Protein AF-A0A974BRT1-F1 (afdb_monomer_lite)

Sequence (119 aa):
VCDSDTKLDPLATLEL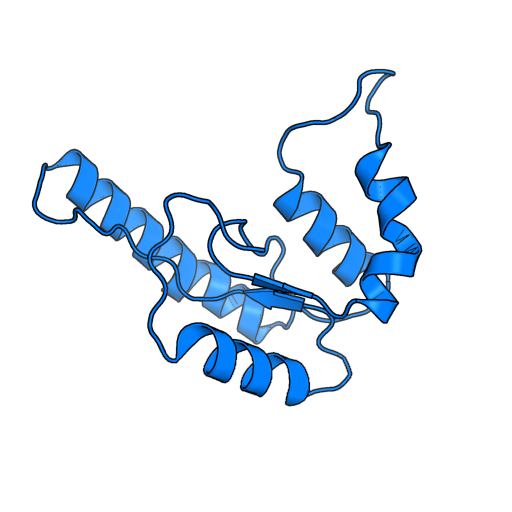VKVLESNDRYGAVGGDVRILNLNDSYISFMSSLRYWIAFNIERACQSYFDCVSCISGPLGLYRNDLLQTFLESWYNQKFLGTHCTFGDDRHLTNRMLSIGYAT

Foldseek 3Di:
DADPPADDDPCQVVVLVCVCVVDVLAQKDADQDAQPPCPVDPVSVVVRVVSCCCVVPVQVVCVVVLHRQFRDHHGMDGDVVLLVVCVVVLQQDDDPNHGDPPCSRSSSSVSSVVVPGGD

InterPro domains:
  IPR029044 Nucleotide-diphospho-sugar transferases [G3DSA:3.90.550.10] (1-119)
  IPR029044 Nucleotide-diphospho-sugar transferases [SSF53448] (1-117)

Radius of gyration: 15.34 Å; chains: 1; bounding box: 35×38×38 Å

Secondary structure (DSSP, 8-state):
---TTPPPPTTHHHHHHHHHTT-TTB-EEE-----TTTTS-HHHHHHHHHHHHIIIIIIHHHHHTT--S---TTSEEE-HHHHHTTHHHHHT-EETTEE--SSHHHHHHHHHHHTT-B-

Structure (mmCIF, N/CA/C/O backbone):
data_AF-A0A974BRT1-F1
#
_entry.id   AF-A0A974BRT1-F1
#
loop_
_atom_site.group_PDB
_atom_site.id
_atom_site.type_symbol
_atom_site.label_atom_id
_atom_site.label_alt_id
_atom_site.label_comp_id
_atom_site.label_asym_id
_atom_site.label_entity_id
_atom_site.label_seq_id
_atom_site.pdbx_PDB_ins_code
_atom_site.Cartn_x
_atom_site.Cartn_y
_atom_site.Cartn_z
_atom_site.occupancy
_atom_site.B_iso_or_equiv
_atom_site.auth_seq_id
_atom_site.auth_comp_id
_atom_site.auth_asym_id
_atom_site.auth_atom_id
_atom_site.pdbx_PDB_model_num
ATOM 1 N N . VAL A 1 1 ? -8.455 2.879 -5.447 1.00 85.56 1 VAL A N 1
ATOM 2 C CA . VAL A 1 1 ? -7.502 3.787 -6.121 1.00 85.56 1 VAL A CA 1
ATOM 3 C C . VAL A 1 1 ? -6.853 3.043 -7.273 1.00 85.56 1 VAL A C 1
ATOM 5 O O . VAL A 1 1 ? -6.709 1.826 -7.172 1.00 85.56 1 VAL A O 1
ATOM 8 N N . CYS A 1 2 ? -6.600 3.739 -8.379 1.00 94.19 2 CYS A N 1
ATOM 9 C CA . CYS A 1 2 ? -5.929 3.200 -9.558 1.00 94.19 2 CYS A CA 1
ATOM 10 C C . CYS A 1 2 ? -5.306 4.364 -10.327 1.00 94.19 2 CYS A C 1
ATOM 12 O O . CYS A 1 2 ? -6.018 5.317 -10.660 1.00 94.19 2 CYS A O 1
ATOM 14 N N . ASP A 1 3 ? -4.016 4.269 -10.628 1.00 94.06 3 ASP A N 1
ATOM 15 C CA . ASP A 1 3 ? -3.319 5.267 -11.436 1.00 94.06 3 ASP A CA 1
ATOM 16 C C . ASP A 1 3 ? -3.695 5.118 -12.916 1.00 94.06 3 ASP A C 1
ATOM 18 O O . ASP A 1 3 ? -4.033 4.029 -13.392 1.00 94.06 3 ASP A O 1
ATOM 22 N N 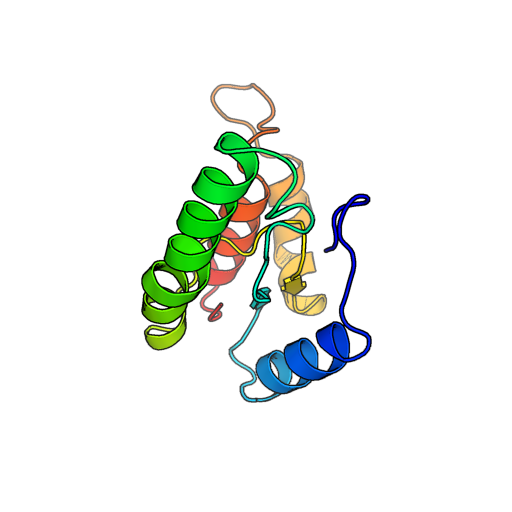. SER A 1 4 ? -3.649 6.221 -13.668 1.00 95.44 4 SER A N 1
ATOM 23 C CA . SER A 1 4 ? -4.122 6.269 -15.061 1.00 95.44 4 SER A CA 1
ATOM 24 C C . SER A 1 4 ? -3.289 5.443 -16.046 1.00 95.44 4 SER A C 1
ATOM 26 O O . SER A 1 4 ? -3.753 5.139 -17.144 1.00 95.44 4 SER A O 1
ATOM 28 N N . ASP A 1 5 ? -2.054 5.111 -15.685 1.00 94.50 5 ASP A N 1
ATOM 29 C CA . ASP A 1 5 ? -1.121 4.293 -16.465 1.00 94.50 5 ASP A CA 1
ATOM 30 C C . ASP A 1 5 ? -1.168 2.802 -16.084 1.00 94.50 5 ASP A C 1
ATOM 32 O O . ASP A 1 5 ? -0.479 1.977 -16.694 1.00 94.50 5 ASP A O 1
ATOM 36 N N . THR A 1 6 ? -2.013 2.427 -15.119 1.00 95.50 6 THR A N 1
ATOM 37 C CA . THR A 1 6 ? -2.127 1.045 -14.656 1.00 95.50 6 THR A CA 1
ATOM 38 C C . THR A 1 6 ? -3.051 0.226 -15.555 1.00 95.50 6 THR A C 1
ATOM 40 O O . THR A 1 6 ? -4.213 0.565 -15.777 1.00 95.50 6 THR A O 1
ATOM 43 N N . LYS A 1 7 ? -2.549 -0.915 -16.048 1.00 96.06 7 LYS A N 1
ATOM 44 C CA . LYS A 1 7 ? -3.368 -1.934 -16.721 1.00 96.06 7 LYS A CA 1
ATOM 45 C C . LYS A 1 7 ? -3.777 -3.007 -15.723 1.00 96.06 7 LYS A C 1
ATOM 47 O O . LYS A 1 7 ? -2.925 -3.721 -15.203 1.00 96.06 7 LYS A O 1
ATOM 52 N N . LEU A 1 8 ? -5.079 -3.122 -15.487 1.00 95.94 8 LEU A N 1
ATOM 53 C CA . LEU A 1 8 ? -5.637 -4.088 -14.548 1.00 95.94 8 LEU A CA 1
ATOM 54 C C . LEU A 1 8 ? -5.880 -5.441 -15.217 1.00 95.94 8 LEU A C 1
ATOM 56 O O . LEU A 1 8 ? -6.374 -5.513 -16.343 1.00 95.94 8 LEU A O 1
ATOM 60 N N . ASP A 1 9 ? -5.576 -6.512 -14.487 1.00 96.50 9 ASP A N 1
ATOM 61 C CA . ASP A 1 9 ? -6.099 -7.837 -14.805 1.00 96.50 9 ASP A CA 1
ATOM 62 C C . ASP A 1 9 ? -7.638 -7.820 -14.669 1.00 96.50 9 ASP A C 1
ATOM 64 O O . ASP A 1 9 ? -8.143 -7.206 -13.721 1.00 96.50 9 ASP A O 1
ATOM 68 N N . PRO A 1 10 ? -8.405 -8.473 -15.564 1.00 97.06 10 PRO A N 1
ATOM 69 C CA . PRO A 1 10 ? -9.868 -8.505 -15.480 1.00 97.06 10 PRO A CA 1
ATOM 70 C C . PRO A 1 10 ? -10.418 -8.996 -14.134 1.00 97.06 10 PRO A C 1
ATOM 72 O O . PRO A 1 10 ? -11.535 -8.636 -13.762 1.00 97.06 10 PRO A O 1
ATOM 75 N N . LEU A 1 11 ? -9.651 -9.810 -13.403 1.00 97.44 11 LEU A N 1
ATOM 76 C CA . LEU A 1 11 ? -10.023 -10.340 -12.093 1.00 97.44 11 LEU A CA 1
ATOM 77 C C . LEU A 1 11 ? -9.454 -9.529 -10.923 1.00 97.44 11 LEU A C 1
ATOM 79 O O . LEU A 1 11 ? -9.812 -9.816 -9.782 1.00 97.44 11 LEU A O 1
ATOM 83 N N . ALA A 1 12 ? -8.626 -8.506 -11.165 1.00 96.44 12 ALA A N 1
ATOM 84 C CA . ALA A 1 12 ? -7.930 -7.768 -10.109 1.00 96.44 12 ALA A CA 1
ATOM 85 C C . ALA A 1 12 ? -8.896 -7.267 -9.025 1.00 96.44 12 ALA A C 1
ATOM 87 O O . ALA A 1 12 ? -8.737 -7.588 -7.851 1.00 96.44 12 ALA A O 1
ATOM 88 N N . THR A 1 13 ? -9.951 -6.544 -9.407 1.00 96.19 13 THR A N 1
ATOM 89 C CA . THR A 1 13 ? -10.935 -6.026 -8.444 1.00 96.19 13 THR A CA 1
ATOM 90 C C . THR A 1 13 ? -11.641 -7.143 -7.678 1.00 96.19 13 THR A C 1
ATOM 92 O O . THR A 1 13 ? -11.853 -7.005 -6.476 1.00 96.19 13 THR A O 1
ATOM 95 N N . LEU A 1 14 ? -11.978 -8.253 -8.344 1.00 97.88 14 LEU A N 1
ATOM 96 C CA . LEU A 1 14 ? -12.638 -9.390 -7.705 1.00 97.88 14 LEU A CA 1
ATOM 97 C C . LEU A 1 14 ? -11.743 -10.011 -6.624 1.00 97.88 14 LEU A C 1
ATOM 99 O O . LEU A 1 14 ? -12.219 -10.282 -5.524 1.00 97.88 14 LEU A O 1
ATOM 103 N N . GLU A 1 15 ? -10.457 -10.209 -6.918 1.00 97.94 15 GLU A N 1
ATOM 104 C CA . GLU A 1 15 ? -9.506 -10.764 -5.950 1.00 97.94 15 GLU A CA 1
ATOM 105 C C . GLU A 1 15 ? -9.253 -9.811 -4.775 1.00 97.94 15 GLU A C 1
ATOM 107 O O . GLU A 1 15 ? -9.263 -10.257 -3.627 1.00 97.94 15 GLU A O 1
ATOM 112 N N . LEU A 1 16 ? -9.124 -8.497 -5.014 1.00 97.62 16 LEU A N 1
ATOM 113 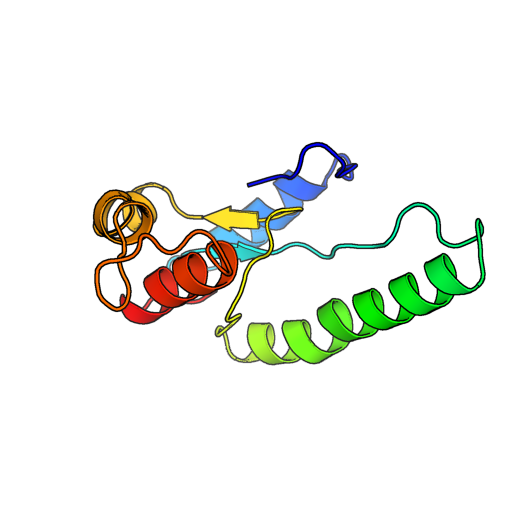C CA . LEU A 1 16 ? -8.994 -7.531 -3.914 1.00 97.62 16 LEU A CA 1
ATOM 114 C C . LEU A 1 16 ? -10.237 -7.535 -3.008 1.00 97.62 16 LEU A C 1
ATOM 116 O O . LEU A 1 16 ? -10.097 -7.526 -1.787 1.00 97.62 16 LEU A O 1
ATOM 120 N N . VAL A 1 17 ? -11.449 -7.591 -3.574 1.00 98.06 17 VAL A N 1
ATOM 121 C CA . VAL A 1 17 ? -12.689 -7.645 -2.778 1.00 98.06 17 VAL A CA 1
ATOM 122 C C . VAL A 1 17 ? -12.751 -8.916 -1.931 1.00 98.06 17 VAL A C 1
ATOM 124 O O . VAL A 1 17 ? -13.096 -8.834 -0.756 1.00 98.06 17 VAL A O 1
ATOM 127 N N . LYS A 1 18 ? -12.373 -10.079 -2.479 1.00 98.12 18 LYS A N 1
ATOM 128 C CA . LYS A 1 18 ? -12.332 -11.334 -1.705 1.00 98.12 18 LYS A CA 1
ATOM 129 C C . LYS A 1 18 ? -11.439 -11.218 -0.473 1.00 98.12 18 LYS A C 1
ATOM 131 O O . LYS A 1 18 ? -11.819 -11.700 0.588 1.00 98.12 18 LYS A O 1
ATOM 136 N N . VAL A 1 19 ? -10.269 -10.594 -0.611 1.00 97.50 19 VAL A N 1
ATOM 137 C CA . VAL A 1 19 ? -9.353 -10.389 0.517 1.00 97.50 19 VAL A CA 1
ATOM 138 C C . VAL A 1 19 ? -9.943 -9.387 1.505 1.00 97.50 19 VAL A C 1
ATOM 140 O O . VAL A 1 19 ? -10.024 -9.705 2.687 1.00 97.50 19 VAL A O 1
ATOM 143 N N . LEU A 1 20 ? -10.423 -8.228 1.041 1.00 98.00 20 LEU A N 1
ATOM 144 C CA . LEU A 1 20 ? -10.989 -7.193 1.914 1.00 98.00 20 LEU A CA 1
ATOM 145 C C . LEU A 1 20 ? -12.177 -7.706 2.745 1.00 98.00 20 LEU A C 1
ATOM 147 O O . LEU A 1 20 ? -12.292 -7.381 3.923 1.00 98.00 20 LEU A O 1
ATOM 151 N N . GLU A 1 21 ? -13.037 -8.529 2.144 1.00 97.94 21 GLU A N 1
ATOM 152 C CA . GLU A 1 21 ? -14.214 -9.110 2.801 1.00 97.94 21 GLU A CA 1
ATOM 153 C C . GLU A 1 21 ? -13.918 -10.411 3.564 1.00 97.94 21 GLU A C 1
ATOM 155 O O . GLU A 1 21 ? -14.803 -10.954 4.220 1.00 97.94 21 GLU A O 1
ATOM 160 N N . SER A 1 22 ? -12.685 -10.926 3.522 1.00 97.75 22 SER A N 1
ATOM 161 C CA . SER A 1 22 ? -12.318 -12.126 4.291 1.00 97.75 22 SER A CA 1
ATOM 162 C C . SER A 1 22 ? -12.227 -11.872 5.800 1.00 97.75 22 SER A C 1
ATOM 164 O O . SER A 1 22 ? -12.290 -12.818 6.588 1.00 97.75 22 SER A O 1
ATOM 166 N N . ASN A 1 23 ? -12.083 -10.608 6.208 1.00 97.38 23 ASN A N 1
ATOM 167 C CA . ASN A 1 23 ? -11.997 -10.190 7.600 1.00 97.38 23 ASN A CA 1
ATOM 168 C C . ASN A 1 23 ? -12.527 -8.758 7.757 1.00 97.38 23 ASN A C 1
ATOM 170 O O . ASN A 1 23 ? -12.001 -7.825 7.151 1.00 97.38 23 ASN A O 1
ATOM 174 N N . ASP A 1 24 ? -13.508 -8.562 8.638 1.00 96.69 24 ASP A N 1
ATOM 175 C CA . ASP A 1 24 ? -14.109 -7.247 8.909 1.00 96.69 24 ASP A CA 1
ATOM 176 C C . ASP A 1 24 ? -13.101 -6.217 9.450 1.00 96.69 24 ASP A C 1
ATOM 178 O O . ASP A 1 24 ? -13.333 -5.010 9.384 1.00 96.69 24 ASP A O 1
ATOM 182 N N . ARG A 1 25 ? -11.956 -6.675 9.979 1.00 97.25 25 ARG A N 1
ATOM 183 C CA . ARG A 1 25 ? -10.875 -5.793 10.442 1.00 97.25 25 ARG A CA 1
ATOM 184 C C . ARG A 1 25 ? -9.986 -5.268 9.321 1.00 97.25 25 ARG A C 1
ATOM 186 O O . ARG A 1 25 ? -9.192 -4.367 9.591 1.00 97.25 25 ARG A O 1
ATOM 193 N N . TYR A 1 26 ? -10.087 -5.797 8.103 1.00 98.38 26 TYR A N 1
ATOM 194 C CA . TYR A 1 26 ? -9.355 -5.262 6.959 1.00 98.38 26 TYR A CA 1
ATOM 195 C C . TYR A 1 26 ? -10.017 -3.975 6.487 1.00 98.38 26 TYR A C 1
ATOM 197 O O . TYR A 1 26 ? -11.101 -3.976 5.904 1.00 98.38 26 TYR A O 1
ATOM 205 N N . GLY A 1 27 ? -9.361 -2.855 6.786 1.00 97.94 27 GLY A N 1
ATOM 206 C CA . GLY A 1 27 ? -9.805 -1.528 6.377 1.00 97.94 27 GLY A CA 1
ATOM 207 C C . GLY A 1 27 ? -9.333 -1.165 4.974 1.00 97.94 27 GLY A C 1
ATOM 208 O O . GLY A 1 27 ? -9.950 -0.326 4.313 1.00 97.94 27 GLY A O 1
ATOM 209 N N . ALA A 1 28 ? -8.264 -1.799 4.498 1.00 98.12 28 ALA A N 1
ATOM 210 C CA . ALA A 1 28 ? -7.749 -1.603 3.156 1.00 98.12 28 ALA A CA 1
ATOM 211 C C . ALA A 1 28 ? -6.999 -2.846 2.659 1.00 98.12 28 ALA A C 1
ATOM 213 O O . ALA A 1 28 ? -6.617 -3.699 3.450 1.00 98.12 28 ALA A O 1
ATOM 214 N N . VAL A 1 29 ? -6.810 -2.948 1.345 1.00 98.12 29 VAL A N 1
ATOM 215 C CA . VAL A 1 29 ? -6.034 -4.015 0.700 1.00 98.12 29 VAL A CA 1
ATOM 216 C C . VAL A 1 29 ? -5.319 -3.469 -0.535 1.00 98.12 29 VAL A C 1
ATOM 218 O O . VAL A 1 29 ? -5.877 -2.666 -1.288 1.00 98.12 29 VAL A O 1
ATOM 221 N N . GLY A 1 30 ? -4.077 -3.902 -0.746 1.00 97.06 30 GLY A N 1
ATOM 222 C CA . GLY A 1 30 ? -3.288 -3.607 -1.944 1.00 97.06 30 GLY A CA 1
ATOM 223 C C . GLY A 1 30 ? -3.164 -4.816 -2.868 1.00 97.06 30 GLY A C 1
ATOM 224 O O . GLY A 1 30 ? -3.200 -5.957 -2.413 1.00 97.06 30 GLY A O 1
ATOM 225 N N . GLY A 1 31 ? -3.011 -4.568 -4.167 1.00 95.62 31 GLY A N 1
ATOM 226 C CA . GLY A 1 31 ? -2.711 -5.617 -5.145 1.00 95.62 31 GLY A CA 1
ATOM 227 C C . GLY A 1 31 ? -1.217 -5.763 -5.449 1.00 95.62 31 GLY A C 1
ATOM 228 O O . GLY A 1 31 ? -0.400 -4.931 -5.057 1.00 95.62 31 GLY A O 1
ATOM 229 N N . ASP A 1 32 ? -0.869 -6.817 -6.190 1.00 95.38 32 ASP A N 1
ATOM 230 C CA . ASP A 1 32 ? 0.471 -7.007 -6.762 1.00 95.38 32 ASP A CA 1
ATOM 231 C C . ASP A 1 32 ? 0.641 -6.120 -8.003 1.00 95.38 32 ASP A C 1
ATOM 233 O O . ASP A 1 32 ? -0.138 -6.217 -8.955 1.00 95.38 32 ASP A O 1
ATOM 237 N N . VAL A 1 33 ? 1.658 -5.257 -8.000 1.00 95.38 33 VAL A N 1
ATOM 238 C CA . VAL A 1 33 ? 1.936 -4.322 -9.099 1.00 95.38 33 VAL A CA 1
ATOM 239 C C . VAL A 1 33 ? 3.225 -4.725 -9.797 1.00 95.38 33 VAL A C 1
ATOM 241 O O . VAL A 1 33 ? 4.262 -4.948 -9.169 1.00 95.38 33 VAL A O 1
ATOM 244 N N . ARG A 1 34 ? 3.178 -4.771 -11.130 1.00 95.12 34 ARG A N 1
ATOM 245 C CA . ARG A 1 34 ? 4.304 -5.179 -11.972 1.00 95.12 34 ARG A CA 1
ATOM 246 C C . ARG A 1 34 ? 4.582 -4.156 -13.058 1.00 95.12 34 ARG A C 1
ATOM 248 O O . ARG A 1 34 ? 3.685 -3.482 -13.552 1.00 95.12 34 ARG A O 1
ATOM 255 N N . ILE A 1 35 ? 5.845 -4.100 -13.464 1.00 95.81 35 ILE A N 1
ATOM 256 C CA . ILE A 1 35 ? 6.277 -3.288 -14.597 1.00 95.81 35 ILE A CA 1
ATOM 257 C C . ILE A 1 35 ? 5.824 -3.959 -15.895 1.00 95.81 35 ILE A C 1
ATOM 259 O O . ILE A 1 35 ? 6.176 -5.107 -16.165 1.00 95.81 35 ILE A O 1
ATOM 263 N N . LEU A 1 36 ? 5.050 -3.228 -16.698 1.00 95.00 36 LEU A N 1
ATOM 264 C CA . LEU A 1 36 ? 4.471 -3.729 -17.946 1.00 95.00 36 LEU A CA 1
ATOM 265 C C . LEU A 1 36 ? 5.529 -3.949 -19.038 1.00 95.00 36 LEU A C 1
ATOM 267 O O . LEU A 1 36 ? 5.439 -4.898 -19.813 1.00 95.00 36 LEU A O 1
ATOM 271 N N . ASN A 1 37 ? 6.530 -3.074 -19.107 1.00 94.38 37 ASN A N 1
ATOM 272 C CA . ASN A 1 37 ? 7.477 -2.986 -20.214 1.00 94.38 37 ASN A CA 1
ATOM 273 C C . ASN A 1 37 ? 8.830 -3.651 -19.906 1.00 94.38 37 ASN A C 1
ATOM 275 O O . ASN A 1 37 ? 9.899 -3.106 -20.181 1.00 94.38 37 ASN A O 1
ATOM 279 N N . LEU A 1 38 ? 8.771 -4.844 -19.307 1.00 93.12 38 LEU A N 1
ATOM 280 C CA . LEU A 1 38 ? 9.915 -5.617 -18.809 1.00 93.12 38 LEU A CA 1
ATOM 281 C C . LEU A 1 38 ? 11.096 -5.697 -19.792 1.00 93.12 38 LEU A C 1
ATOM 283 O O . LEU A 1 38 ? 12.249 -5.575 -19.386 1.00 93.12 38 LEU A O 1
ATOM 287 N N . ASN A 1 39 ? 10.796 -5.911 -21.074 1.00 94.31 39 ASN A N 1
ATOM 288 C CA . ASN A 1 39 ? 11.784 -6.241 -22.100 1.00 94.31 39 ASN A CA 1
ATOM 289 C C . ASN A 1 39 ? 12.259 -5.028 -22.914 1.00 94.31 39 ASN A C 1
ATOM 291 O O . ASN A 1 39 ? 13.067 -5.193 -23.824 1.00 94.31 39 ASN A O 1
ATOM 295 N N . ASP A 1 40 ? 11.778 -3.822 -22.606 1.00 96.75 40 ASP A N 1
ATOM 296 C CA . ASP A 1 40 ? 12.077 -2.628 -23.406 1.00 96.75 40 ASP A CA 1
ATOM 297 C C . ASP A 1 40 ? 13.507 -2.119 -23.179 1.00 96.75 40 ASP A C 1
ATOM 299 O O . ASP A 1 40 ? 14.116 -1.533 -24.073 1.00 96.75 40 ASP A O 1
ATOM 303 N N . SER A 1 41 ? 14.053 -2.303 -21.971 1.00 97.50 41 SER A N 1
ATOM 304 C CA . SER A 1 41 ? 15.400 -1.846 -21.624 1.00 97.50 41 SER A CA 1
ATOM 305 C C . SER A 1 41 ? 15.953 -2.535 -20.375 1.00 97.50 41 SER A C 1
ATOM 307 O O . SER A 1 41 ? 15.204 -3.054 -19.545 1.00 97.50 41 SER A O 1
ATOM 309 N N . TYR A 1 42 ? 17.271 -2.444 -20.173 1.00 97.12 42 TYR A N 1
ATOM 310 C CA . TYR A 1 42 ? 17.909 -2.866 -18.920 1.00 97.12 42 TYR A CA 1
ATOM 311 C C . TYR A 1 42 ? 17.352 -2.130 -17.691 1.00 97.12 42 TYR A C 1
ATOM 313 O O . TYR A 1 42 ? 17.242 -2.725 -16.624 1.00 97.12 42 TYR A O 1
ATOM 321 N N . ILE A 1 43 ? 16.960 -0.857 -17.824 1.00 97.25 43 ILE A N 1
ATOM 322 C CA . ILE A 1 43 ? 16.372 -0.088 -16.717 1.00 97.25 43 ILE A CA 1
ATOM 323 C C . ILE A 1 43 ? 14.962 -0.588 -16.388 1.00 97.25 43 ILE A C 1
ATOM 325 O O . ILE A 1 43 ? 14.626 -0.711 -15.209 1.00 97.25 43 ILE A O 1
ATOM 329 N N . SER A 1 44 ? 14.162 -0.938 -17.399 1.00 96.88 44 SER A N 1
ATOM 330 C CA . SER A 1 44 ? 12.833 -1.530 -17.203 1.00 96.88 44 SER A CA 1
ATOM 331 C C . SER A 1 44 ? 12.933 -2.884 -16.496 1.00 96.88 44 SER A C 1
ATOM 333 O O . SER A 1 44 ? 12.192 -3.134 -15.547 1.00 96.88 44 SER A O 1
ATOM 335 N N . PHE A 1 45 ? 13.910 -3.711 -16.880 1.00 97.12 45 PHE A N 1
ATOM 336 C CA . PHE A 1 45 ? 14.202 -4.981 -16.213 1.00 97.12 45 PHE A CA 1
ATOM 337 C C . PHE A 1 45 ? 14.671 -4.802 -14.758 1.00 97.12 45 PHE A C 1
ATOM 339 O O . PHE A 1 45 ? 14.199 -5.478 -13.844 1.00 97.12 45 PHE A O 1
ATOM 346 N N . MET A 1 46 ? 15.572 -3.854 -14.491 1.00 97.81 46 MET A N 1
ATOM 347 C CA . MET A 1 46 ? 15.986 -3.573 -13.111 1.00 97.81 46 MET A CA 1
ATOM 348 C C . MET A 1 46 ? 14.817 -3.044 -12.266 1.00 97.81 46 MET A C 1
ATOM 350 O O . MET A 1 46 ? 14.659 -3.434 -11.106 1.00 97.81 46 MET A O 1
ATOM 354 N N . SER A 1 47 ? 13.956 -2.212 -12.857 1.00 97.06 47 SER A N 1
ATOM 355 C CA . SER A 1 47 ? 12.736 -1.711 -12.214 1.00 97.06 47 SER A CA 1
ATOM 356 C C . SER A 1 47 ? 11.761 -2.844 -11.899 1.00 97.06 47 SER A C 1
ATOM 358 O O . SER A 1 47 ? 11.230 -2.898 -10.790 1.00 97.06 47 SER A O 1
ATOM 360 N N . SER A 1 48 ? 11.567 -3.798 -12.814 1.00 97.25 48 SER A N 1
ATOM 361 C CA . SER A 1 48 ? 10.684 -4.940 -12.567 1.00 97.25 48 SER A CA 1
ATOM 362 C C . SER A 1 48 ? 11.187 -5.822 -11.431 1.00 97.25 48 SER A C 1
ATOM 364 O O . SER A 1 48 ? 10.383 -6.269 -10.618 1.00 97.25 48 SER A O 1
ATOM 366 N N . LEU A 1 49 ? 12.504 -6.048 -11.338 1.00 97.00 49 LEU A N 1
ATOM 367 C CA . LEU A 1 49 ? 13.092 -6.811 -10.237 1.00 97.00 49 LEU A CA 1
ATOM 368 C C . LEU A 1 49 ? 12.876 -6.093 -8.899 1.00 97.00 49 LEU A C 1
ATOM 370 O O . LEU A 1 49 ? 12.485 -6.720 -7.913 1.00 97.00 49 LEU A O 1
ATOM 374 N N . ARG A 1 50 ? 13.067 -4.767 -8.870 1.00 96.81 50 ARG A N 1
ATOM 375 C CA . ARG A 1 50 ? 12.809 -3.953 -7.674 1.00 96.81 50 ARG A CA 1
ATOM 376 C C . ARG A 1 50 ? 11.349 -4.042 -7.227 1.00 96.81 50 ARG A C 1
ATOM 378 O O . ARG A 1 50 ? 11.112 -4.190 -6.026 1.00 96.81 50 ARG A O 1
ATOM 385 N N . TYR A 1 51 ? 10.405 -3.952 -8.167 1.00 96.25 51 TYR A N 1
ATOM 386 C CA . TYR A 1 51 ? 8.970 -4.091 -7.894 1.00 96.25 51 TYR A CA 1
ATOM 387 C C . TYR A 1 51 ? 8.636 -5.495 -7.401 1.00 96.25 51 TYR A C 1
ATOM 389 O O . TYR A 1 51 ? 7.968 -5.639 -6.383 1.00 96.25 51 TYR A O 1
ATOM 397 N N .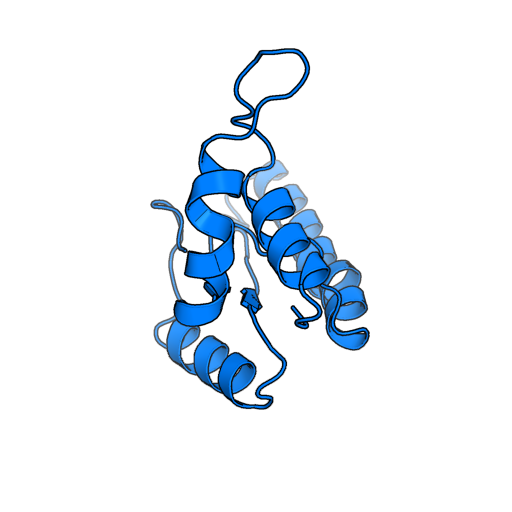 TRP A 1 52 ? 9.174 -6.530 -8.047 1.00 96.69 52 TRP A N 1
ATOM 398 C CA . TRP A 1 52 ? 8.944 -7.906 -7.622 1.00 96.69 52 TRP A CA 1
ATOM 399 C C . TRP A 1 52 ? 9.364 -8.125 -6.162 1.00 96.69 52 TRP A C 1
ATOM 401 O O . TRP A 1 52 ? 8.562 -8.627 -5.378 1.00 96.69 52 TRP A O 1
ATOM 411 N N . ILE A 1 53 ? 10.559 -7.659 -5.768 1.00 97.62 53 ILE A N 1
ATOM 412 C CA . ILE A 1 53 ? 11.031 -7.712 -4.371 1.00 97.62 53 ILE A CA 1
ATOM 413 C C . ILE A 1 53 ? 10.108 -6.906 -3.442 1.00 97.62 53 ILE A C 1
ATOM 415 O O . ILE A 1 53 ? 9.747 -7.389 -2.368 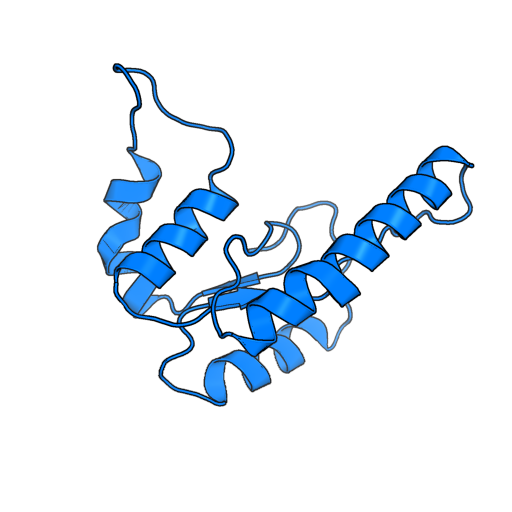1.00 97.62 53 ILE A O 1
ATOM 419 N N . ALA A 1 54 ? 9.695 -5.702 -3.853 1.00 96.25 54 ALA A N 1
ATOM 420 C CA . ALA A 1 54 ? 8.811 -4.860 -3.049 1.00 96.25 54 ALA A CA 1
ATOM 421 C C . ALA A 1 54 ? 7.496 -5.580 -2.718 1.00 96.25 54 ALA A C 1
ATOM 423 O O . ALA A 1 54 ? 7.108 -5.649 -1.555 1.00 96.25 54 ALA A O 1
ATOM 424 N N . PHE A 1 55 ? 6.821 -6.144 -3.719 1.00 95.88 55 PHE A N 1
ATOM 425 C CA . PHE A 1 55 ? 5.494 -6.735 -3.536 1.00 95.88 55 PHE A CA 1
ATOM 426 C C . PHE A 1 55 ? 5.542 -8.160 -2.972 1.00 95.88 55 PHE A C 1
ATOM 428 O O . PHE A 1 55 ? 4.754 -8.499 -2.093 1.00 95.88 55 PHE A O 1
ATOM 435 N N . ASN A 1 56 ? 6.501 -8.982 -3.401 1.00 96.19 56 ASN A N 1
ATOM 436 C CA . ASN A 1 56 ? 6.521 -10.410 -3.064 1.00 96.19 56 ASN A CA 1
ATOM 437 C C . ASN A 1 56 ? 7.378 -10.739 -1.834 1.00 96.19 56 ASN A C 1
ATOM 439 O O . ASN A 1 56 ? 7.272 -11.842 -1.305 1.00 96.19 56 ASN A O 1
ATOM 443 N N . ILE A 1 57 ? 8.214 -9.805 -1.363 1.00 96.94 57 ILE A N 1
ATOM 444 C CA . ILE A 1 57 ? 9.013 -9.983 -0.142 1.00 96.94 57 ILE A CA 1
ATOM 445 C C . ILE A 1 57 ? 8.605 -8.953 0.910 1.00 96.94 57 ILE A C 1
ATOM 447 O O . ILE A 1 57 ? 8.100 -9.325 1.968 1.00 96.94 57 ILE A O 1
ATOM 451 N N . GLU A 1 58 ? 8.795 -7.659 0.635 1.00 97.06 58 GLU A N 1
ATOM 452 C CA . GLU A 1 58 ? 8.580 -6.613 1.646 1.00 97.06 58 GLU A CA 1
ATOM 453 C C . GLU A 1 58 ? 7.096 -6.505 2.037 1.00 97.06 58 GLU A C 1
ATOM 455 O O . GLU A 1 58 ? 6.759 -6.554 3.222 1.00 97.06 58 GLU A O 1
ATOM 460 N N . ARG A 1 59 ? 6.194 -6.396 1.052 1.00 96.25 59 ARG A N 1
ATOM 461 C CA . ARG A 1 59 ? 4.745 -6.298 1.291 1.00 96.25 59 ARG A CA 1
ATOM 462 C C . ARG A 1 59 ? 4.133 -7.608 1.741 1.00 96.25 59 ARG A C 1
ATOM 464 O O . ARG A 1 59 ? 3.291 -7.571 2.625 1.00 96.25 59 ARG A O 1
ATOM 471 N N . ALA A 1 60 ? 4.586 -8.740 1.210 1.00 96.25 60 ALA A N 1
ATOM 472 C CA . ALA A 1 60 ? 4.150 -10.049 1.687 1.00 96.25 60 ALA A CA 1
ATOM 473 C C . ALA A 1 60 ? 4.450 -10.230 3.187 1.00 96.25 60 ALA A C 1
ATOM 475 O O . ALA A 1 60 ? 3.586 -10.670 3.940 1.00 96.25 60 ALA A O 1
ATOM 476 N N . CYS A 1 61 ? 5.636 -9.807 3.643 1.00 98.00 61 CYS A N 1
ATOM 477 C CA . CYS A 1 61 ? 5.979 -9.800 5.066 1.00 98.00 61 CYS A CA 1
ATOM 478 C C . CYS A 1 61 ? 5.053 -8.875 5.874 1.00 98.00 61 CYS A C 1
ATOM 480 O O . CYS A 1 61 ? 4.530 -9.282 6.904 1.00 98.00 61 CYS A O 1
ATOM 482 N N . GLN A 1 62 ? 4.795 -7.653 5.398 1.00 97.94 62 GLN A N 1
ATOM 483 C CA . GLN A 1 62 ? 3.878 -6.732 6.085 1.00 97.94 62 GLN A CA 1
ATOM 484 C C . GLN A 1 62 ? 2.436 -7.259 6.134 1.00 97.94 62 GLN A C 1
ATOM 486 O O . GLN A 1 62 ? 1.787 -7.135 7.167 1.00 97.94 62 GLN A O 1
ATOM 491 N N . SER A 1 63 ? 1.962 -7.873 5.049 1.00 97.31 63 SER A N 1
ATOM 492 C CA . SER A 1 63 ? 0.632 -8.479 4.948 1.00 97.31 63 SER A CA 1
ATOM 493 C C . SER A 1 63 ? 0.481 -9.670 5.891 1.00 97.31 63 SER A C 1
ATOM 495 O O . SER A 1 63 ? -0.559 -9.804 6.519 1.00 97.31 63 SER A O 1
ATOM 497 N N . TYR A 1 64 ? 1.531 -10.475 6.088 1.00 97.50 64 TYR A N 1
ATOM 498 C CA . TYR A 1 64 ? 1.523 -11.542 7.096 1.00 97.50 64 TYR A CA 1
ATOM 499 C C . TYR A 1 64 ? 1.273 -11.015 8.521 1.00 97.50 64 TYR A C 1
ATOM 501 O O . TYR A 1 64 ? 0.672 -11.702 9.342 1.00 97.50 64 TYR A O 1
ATOM 509 N N . PHE A 1 65 ? 1.734 -9.798 8.815 1.00 97.75 65 PHE A N 1
ATOM 510 C CA . PHE A 1 65 ? 1.519 -9.124 10.096 1.00 97.75 65 PHE A CA 1
ATOM 511 C C . PHE A 1 65 ? 0.357 -8.118 10.064 1.00 97.75 65 PHE A C 1
ATOM 513 O O . PHE A 1 65 ? 0.261 -7.303 10.982 1.00 97.75 65 PHE A O 1
ATOM 520 N N . ASP A 1 66 ? -0.492 -8.142 9.027 1.00 97.69 66 ASP A N 1
ATOM 521 C CA . ASP A 1 66 ? -1.656 -7.258 8.874 1.00 97.69 66 ASP A CA 1
ATOM 522 C C . ASP A 1 66 ? -1.317 -5.748 9.002 1.00 97.69 66 ASP A C 1
ATOM 524 O O . ASP A 1 66 ? -2.094 -4.950 9.537 1.00 97.69 66 ASP A O 1
ATOM 528 N N . CYS A 1 67 ? -0.110 -5.353 8.578 1.00 97.75 67 CYS A N 1
ATOM 529 C CA . CYS A 1 67 ? 0.443 -4.013 8.794 1.00 97.75 67 CYS A CA 1
ATOM 530 C C . CYS A 1 67 ? 1.060 -3.400 7.532 1.00 97.75 67 CYS A C 1
ATOM 532 O O . CYS A 1 67 ? 2.101 -2.727 7.591 1.00 97.75 67 CYS A O 1
ATOM 534 N N . VAL A 1 68 ? 0.445 -3.623 6.366 1.00 98.00 68 VAL A N 1
ATOM 535 C CA . VAL A 1 68 ? 0.921 -3.005 5.123 1.00 98.00 68 VAL A CA 1
ATOM 536 C C . VAL A 1 68 ? 0.893 -1.489 5.268 1.00 98.00 68 VAL A C 1
ATOM 538 O O . VAL A 1 68 ? -0.154 -0.865 5.278 1.00 98.00 68 VAL A O 1
ATOM 541 N N . SER A 1 69 ? 2.068 -0.873 5.349 1.00 96.62 69 SER A N 1
ATOM 542 C CA . SER A 1 69 ? 2.214 0.555 5.686 1.00 96.62 69 SER A CA 1
ATOM 543 C C . SER A 1 69 ? 1.905 1.519 4.537 1.00 96.62 69 SER A C 1
ATOM 545 O O . SER A 1 69 ? 1.936 2.735 4.706 1.00 96.62 69 SER A O 1
ATOM 547 N N . CYS A 1 70 ? 1.714 1.005 3.322 1.00 96.75 70 CYS A N 1
ATOM 548 C CA . CYS A 1 70 ? 1.429 1.821 2.149 1.00 96.75 70 CYS A CA 1
ATOM 549 C C . CYS A 1 70 ? 0.811 0.957 1.048 1.00 96.75 70 CYS A C 1
ATOM 551 O O . CYS A 1 70 ? 1.505 0.179 0.397 1.00 96.75 70 CYS A O 1
ATOM 553 N N . ILE A 1 71 ? -0.483 1.123 0.830 1.00 97.06 71 ILE A N 1
ATOM 554 C CA . ILE A 1 71 ? -1.179 0.630 -0.351 1.00 97.06 71 ILE A CA 1
ATOM 555 C C . ILE A 1 71 ? -0.987 1.682 -1.436 1.00 97.06 71 ILE A C 1
ATOM 557 O O . ILE A 1 71 ? -1.421 2.821 -1.282 1.00 97.06 71 ILE A O 1
ATOM 561 N N . SER A 1 72 ? -0.262 1.309 -2.485 1.00 92.69 72 SER A N 1
ATOM 562 C CA . SER A 1 72 ? 0.142 2.220 -3.554 1.00 92.69 72 SER A CA 1
ATOM 563 C C . SER A 1 72 ? -1.007 2.545 -4.510 1.00 92.69 72 SER A C 1
ATOM 565 O O . SER A 1 72 ? -1.820 1.664 -4.813 1.00 92.69 72 SER A O 1
ATOM 567 N N . GLY A 1 73 ? -0.992 3.761 -5.056 1.00 92.50 73 GLY A N 1
ATOM 568 C CA . GLY A 1 73 ? -1.944 4.300 -6.031 1.00 92.50 73 GLY A CA 1
ATOM 569 C C . GLY A 1 73 ? -2.364 3.374 -7.182 1.00 92.50 73 GLY A C 1
ATOM 570 O O . GLY A 1 73 ? -3.569 3.314 -7.454 1.00 92.50 73 GLY A O 1
ATOM 571 N N . PRO A 1 74 ? -1.467 2.567 -7.795 1.00 94.94 74 PRO A N 1
ATOM 572 C CA . PRO A 1 74 ? -1.810 1.732 -8.945 1.00 94.94 74 PRO A CA 1
ATOM 573 C C . PRO A 1 74 ? -2.943 0.736 -8.692 1.00 94.94 74 PRO A C 1
ATOM 575 O O . PRO A 1 74 ? -3.762 0.500 -9.576 1.00 94.94 74 PRO A O 1
ATOM 578 N N . LEU A 1 75 ? -3.007 0.132 -7.500 1.00 96.00 75 LEU A N 1
ATOM 579 C CA . LEU A 1 75 ? -3.992 -0.908 -7.214 1.00 96.00 75 LEU A CA 1
ATOM 580 C C . LEU A 1 75 ? -4.245 -1.058 -5.713 1.00 96.00 75 LEU A C 1
ATOM 582 O O . LEU A 1 75 ? -3.494 -1.729 -5.001 1.00 96.00 75 LEU A O 1
ATOM 586 N N . GLY A 1 76 ? -5.354 -0.483 -5.247 1.00 96.88 76 GLY A N 1
ATOM 587 C CA . GLY A 1 76 ? -5.778 -0.614 -3.856 1.00 96.88 76 GLY A CA 1
ATOM 588 C C . GLY A 1 76 ? -7.261 -0.353 -3.624 1.00 96.88 76 GLY A C 1
ATOM 589 O O . GLY A 1 76 ? -7.886 0.439 -4.339 1.00 96.88 76 GLY A O 1
ATOM 590 N N . LEU A 1 77 ? -7.819 -0.980 -2.591 1.00 97.62 77 LEU A N 1
ATOM 591 C CA . LEU A 1 77 ? -9.181 -0.757 -2.104 1.00 97.62 77 LEU A CA 1
ATOM 592 C C . LEU A 1 77 ? -9.159 -0.350 -0.631 1.00 97.62 77 LEU A C 1
ATOM 594 O O . LEU A 1 77 ? -8.320 -0.811 0.134 1.00 97.62 77 LEU A O 1
ATOM 598 N N . TYR A 1 78 ? -10.107 0.501 -0.251 1.00 97.81 78 TYR A N 1
ATOM 599 C CA . TYR A 1 78 ? -10.319 0.966 1.117 1.00 97.81 78 TYR A CA 1
ATOM 600 C C . TYR A 1 78 ? -11.807 0.862 1.437 1.00 97.81 78 TYR A C 1
ATOM 602 O O . TYR A 1 78 ? -12.644 1.160 0.577 1.00 97.81 78 TYR A O 1
ATOM 610 N N . ARG A 1 79 ? -12.143 0.494 2.674 1.00 97.56 79 ARG A N 1
ATOM 611 C CA . ARG A 1 79 ? -13.518 0.577 3.174 1.00 97.56 79 ARG A CA 1
ATOM 612 C C . ARG A 1 79 ? -13.927 2.043 3.282 1.00 97.56 79 ARG A C 1
ATOM 614 O O . ARG A 1 79 ? -13.279 2.834 3.968 1.00 97.56 79 ARG A O 1
ATOM 621 N N . ASN A 1 80 ? -14.970 2.419 2.546 1.00 96.38 80 ASN A N 1
ATOM 622 C CA . ASN A 1 80 ? -15.349 3.822 2.395 1.00 96.38 80 ASN A CA 1
ATOM 623 C C . ASN A 1 80 ? -15.856 4.428 3.709 1.00 96.38 80 ASN A C 1
ATOM 625 O O . ASN A 1 80 ? -15.466 5.535 4.051 1.00 96.38 80 ASN A O 1
ATOM 629 N N . ASP A 1 81 ? -16.683 3.705 4.458 1.00 96.81 81 ASP A N 1
ATOM 630 C CA . ASP A 1 81 ? -17.195 4.121 5.767 1.00 96.81 81 ASP A CA 1
ATOM 631 C C . ASP A 1 81 ? -16.066 4.483 6.745 1.00 96.81 81 ASP A C 1
ATOM 633 O O . ASP A 1 81 ? -16.125 5.535 7.382 1.00 96.81 81 ASP A O 1
ATOM 637 N N . LEU A 1 82 ? -14.996 3.684 6.785 1.00 97.50 82 LEU A N 1
ATOM 638 C CA . LEU A 1 82 ? -13.806 3.965 7.593 1.00 97.50 82 LEU A CA 1
ATOM 639 C C . LEU A 1 82 ? -12.999 5.140 7.042 1.00 97.50 82 LEU A C 1
ATOM 641 O O . LEU A 1 82 ? -12.590 6.019 7.799 1.00 97.50 82 LEU A O 1
ATOM 645 N N . LEU A 1 83 ? -12.794 5.179 5.725 1.00 95.94 83 LEU A N 1
ATOM 646 C CA . LEU A 1 83 ? -12.038 6.232 5.049 1.00 95.94 83 LEU A CA 1
ATOM 647 C C . LEU A 1 83 ? -12.631 7.621 5.333 1.00 95.94 83 LEU A C 1
ATOM 649 O O . LEU A 1 83 ? -11.895 8.553 5.664 1.00 95.94 83 LEU A O 1
ATOM 653 N N . GLN A 1 84 ? -13.961 7.751 5.264 1.00 97.00 84 GLN A N 1
ATOM 654 C CA . GLN A 1 84 ? -14.663 9.016 5.503 1.00 97.00 84 GLN A CA 1
ATOM 655 C C . GLN A 1 84 ? -14.410 9.588 6.907 1.00 97.00 84 GLN A C 1
ATOM 657 O O . GLN A 1 84 ? -14.474 10.801 7.084 1.00 97.00 84 GLN A O 1
ATOM 662 N N . THR A 1 85 ? -14.060 8.757 7.895 1.00 96.75 85 THR A N 1
ATOM 663 C CA . THR A 1 85 ? -13.804 9.227 9.270 1.00 96.75 85 THR A CA 1
ATOM 664 C C . THR A 1 85 ? -12.570 10.124 9.395 1.00 96.75 85 THR A C 1
ATOM 666 O O . THR A 1 85 ? -12.482 10.917 10.332 1.00 96.75 85 THR A O 1
ATOM 669 N N . PHE A 1 86 ? -11.614 10.025 8.465 1.00 95.12 86 PHE A N 1
ATOM 670 C CA . PHE A 1 86 ? -10.374 10.804 8.511 1.00 95.12 86 PHE A CA 1
ATOM 671 C C . PHE A 1 86 ? -9.993 11.467 7.181 1.00 95.12 86 PHE A C 1
ATOM 673 O O . PHE A 1 86 ? -8.991 12.188 7.153 1.00 95.12 86 PHE A O 1
ATOM 680 N N . LEU A 1 87 ? -10.767 11.274 6.108 1.00 94.81 87 LEU A N 1
ATOM 681 C CA . LEU A 1 87 ? -10.440 11.740 4.756 1.00 94.81 87 LEU A CA 1
ATOM 682 C C . LEU A 1 87 ? -10.154 13.246 4.687 1.00 94.81 87 LEU A C 1
ATOM 684 O O . LEU A 1 87 ? -9.145 13.652 4.116 1.00 94.81 87 LEU A O 1
ATOM 688 N N . GLU A 1 88 ? -10.989 14.076 5.316 1.00 94.31 88 GLU A N 1
ATOM 689 C CA . GLU A 1 88 ? -10.808 15.534 5.308 1.00 94.31 88 GLU A CA 1
ATOM 690 C C . GLU A 1 88 ? -9.518 15.959 6.027 1.00 94.31 88 GLU A C 1
ATOM 692 O O . GLU A 1 88 ? -8.780 16.821 5.543 1.00 94.31 88 GLU A O 1
ATOM 697 N N . SER A 1 89 ? -9.216 15.319 7.162 1.00 92.81 89 SER A N 1
ATOM 698 C CA . SER A 1 89 ? -7.994 15.582 7.932 1.00 92.81 89 SER A CA 1
ATOM 699 C C . SER A 1 89 ? -6.733 15.133 7.192 1.00 92.81 89 SER A C 1
ATOM 701 O O . SER A 1 89 ? -5.707 15.809 7.251 1.00 92.81 89 SER A O 1
ATOM 703 N N . TRP A 1 90 ? -6.819 14.011 6.470 1.00 93.94 90 TRP A N 1
ATOM 704 C CA . TRP A 1 90 ? -5.744 13.504 5.628 1.00 93.94 90 TRP A CA 1
ATOM 705 C C . TRP A 1 90 ? -5.496 14.438 4.445 1.00 93.94 90 TRP A C 1
ATOM 707 O O . TRP A 1 90 ? -4.349 14.814 4.214 1.00 93.94 90 TRP A O 1
ATOM 717 N N . TYR A 1 91 ? -6.560 14.858 3.752 1.00 93.06 91 TYR A N 1
ATOM 718 C CA . TYR A 1 91 ? -6.450 15.717 2.578 1.00 93.06 91 TYR A CA 1
ATOM 719 C C . TYR A 1 91 ? -5.836 17.060 2.956 1.00 93.06 91 TYR A C 1
ATOM 721 O O . TYR A 1 91 ? -4.845 17.462 2.369 1.00 93.06 91 TYR A O 1
ATOM 729 N N . ASN A 1 92 ? -6.343 17.724 3.998 1.00 93.62 92 ASN A N 1
ATOM 730 C CA . ASN A 1 92 ? -5.901 19.065 4.393 1.00 93.62 92 ASN A CA 1
ATOM 731 C C . ASN A 1 92 ? -4.611 19.102 5.230 1.00 93.62 92 ASN A C 1
ATOM 733 O O . ASN A 1 92 ? -4.293 20.145 5.814 1.00 93.62 92 ASN A O 1
ATOM 737 N N . GLN A 1 93 ? -3.861 18.000 5.310 1.00 90.75 93 GLN A N 1
ATOM 738 C CA . GLN A 1 93 ? -2.670 17.928 6.150 1.00 90.75 93 GLN A CA 1
ATOM 739 C C . GLN A 1 93 ? -1.646 19.024 5.808 1.00 90.75 93 GLN A C 1
ATOM 741 O O . GLN A 1 93 ? -1.440 19.399 4.647 1.00 90.75 93 GLN A O 1
ATOM 746 N N . LYS A 1 94 ? -0.970 19.529 6.843 1.00 93.00 94 LYS A N 1
ATOM 747 C CA . LYS A 1 94 ? 0.130 20.484 6.706 1.00 93.00 94 LYS A CA 1
ATOM 748 C C . LYS A 1 94 ? 1.286 20.087 7.608 1.00 93.00 94 LYS A C 1
ATOM 750 O O . LYS A 1 94 ? 1.079 19.768 8.776 1.00 93.00 94 LYS A O 1
ATOM 755 N N . PHE A 1 95 ? 2.501 20.195 7.093 1.00 89.25 95 PHE A N 1
ATOM 756 C CA . PHE A 1 95 ? 3.729 20.093 7.868 1.00 89.25 95 PHE A CA 1
ATOM 757 C C . PHE A 1 95 ? 4.442 21.441 7.831 1.00 89.25 95 PHE A C 1
ATOM 759 O O . PHE A 1 95 ? 4.681 21.997 6.759 1.00 89.25 95 PHE A O 1
ATOM 766 N N . LEU A 1 96 ? 4.721 22.007 9.010 1.00 93.75 96 LEU A N 1
ATOM 767 C CA . LEU A 1 96 ? 5.325 23.340 9.158 1.00 93.75 96 LEU A CA 1
ATOM 768 C C . LEU A 1 96 ? 4.606 24.425 8.327 1.00 93.75 96 LEU A C 1
ATOM 770 O O . LEU A 1 96 ? 5.228 25.267 7.687 1.00 93.75 96 LEU A O 1
ATOM 774 N N . GLY A 1 97 ? 3.270 24.375 8.304 1.00 92.75 97 GLY A N 1
ATOM 775 C CA . GLY A 1 97 ? 2.422 25.328 7.578 1.00 92.75 97 GLY A CA 1
ATOM 776 C C . GLY A 1 97 ? 2.275 25.067 6.074 1.00 92.75 97 GLY A C 1
ATOM 777 O O . GLY A 1 97 ? 1.413 25.683 5.447 1.00 92.75 97 GLY A O 1
ATOM 778 N N . THR A 1 98 ? 3.034 24.128 5.505 1.00 92.19 98 THR A N 1
ATOM 779 C CA . THR A 1 98 ? 2.981 23.776 4.078 1.00 92.19 98 THR A CA 1
ATOM 780 C C . THR A 1 98 ? 2.120 22.541 3.863 1.00 92.19 98 THR A C 1
ATOM 782 O O . THR A 1 98 ? 2.217 21.579 4.619 1.00 92.19 98 THR A O 1
ATOM 785 N N . HIS A 1 99 ? 1.269 22.561 2.840 1.00 92.62 99 HIS A N 1
ATOM 786 C CA . HIS A 1 99 ? 0.437 21.416 2.482 1.00 92.62 99 HIS A CA 1
ATOM 787 C C . HIS A 1 99 ? 1.294 20.240 2.006 1.00 92.62 99 HIS A C 1
ATOM 789 O O . HIS A 1 99 ? 2.175 20.423 1.165 1.00 92.62 99 HIS A O 1
ATOM 795 N N . CYS A 1 100 ? 1.051 19.042 2.540 1.00 90.44 100 CYS A N 1
ATOM 796 C CA . CYS A 1 100 ? 1.831 17.869 2.152 1.00 90.44 100 CYS A CA 1
ATOM 797 C C . CYS A 1 100 ? 1.184 17.176 0.951 1.00 90.44 100 CYS A C 1
ATOM 799 O O . CYS A 1 100 ? 0.114 16.589 1.082 1.00 90.44 100 CYS A O 1
ATOM 801 N N . THR A 1 101 ? 1.874 17.193 -0.187 1.00 85.44 101 THR A N 1
ATOM 802 C CA . THR A 1 101 ? 1.427 16.571 -1.447 1.00 85.44 101 THR A CA 1
ATOM 803 C C . THR A 1 101 ? 2.165 15.276 -1.789 1.00 85.44 101 THR A C 1
ATOM 805 O O . THR A 1 101 ? 1.864 14.653 -2.797 1.00 85.44 101 THR A O 1
ATOM 808 N N . PHE A 1 102 ? 3.173 14.890 -1.002 1.00 85.88 102 PHE A N 1
ATOM 809 C CA . PHE A 1 102 ? 4.004 13.711 -1.256 1.00 85.88 102 PHE A CA 1
ATOM 810 C C . PHE A 1 102 ? 3.780 12.643 -0.188 1.00 85.88 102 PHE A C 1
ATOM 812 O O . PHE A 1 102 ? 3.648 12.962 0.995 1.00 85.88 102 PHE A O 1
ATOM 819 N N . GLY A 1 103 ? 3.816 11.371 -0.595 1.00 86.00 103 GLY A N 1
ATOM 820 C CA . GLY A 1 103 ? 3.637 10.242 0.324 1.00 86.00 103 GLY A CA 1
ATOM 821 C C . GLY A 1 103 ? 2.218 10.140 0.886 1.00 86.00 103 GLY A C 1
ATOM 822 O O . GLY A 1 103 ? 2.021 9.586 1.968 1.00 86.00 103 GLY A O 1
ATOM 823 N N . ASP A 1 104 ? 1.256 10.684 0.156 1.00 90.69 104 ASP A N 1
ATOM 824 C CA . ASP A 1 104 ? -0.174 10.680 0.427 1.00 90.69 104 ASP A CA 1
ATOM 825 C C . ASP A 1 104 ? -0.732 9.255 0.564 1.00 90.69 104 ASP A C 1
ATOM 827 O O . ASP A 1 104 ? -1.410 8.995 1.557 1.00 90.69 104 ASP A O 1
ATOM 831 N N . ASP A 1 105 ? -0.335 8.315 -0.302 1.00 94.38 105 ASP A N 1
ATOM 832 C CA . ASP A 1 105 ? -0.680 6.883 -0.201 1.00 94.38 105 ASP A CA 1
ATOM 833 C C . ASP A 1 105 ? -0.256 6.261 1.138 1.00 94.38 105 ASP A C 1
ATOM 835 O O . ASP A 1 105 ? -1.031 5.608 1.846 1.00 94.38 105 ASP A O 1
ATOM 839 N N . ARG A 1 106 ? 1.016 6.474 1.505 1.00 95.06 106 ARG A N 1
ATOM 840 C CA . ARG A 1 106 ? 1.591 5.958 2.754 1.00 95.06 106 ARG A CA 1
ATOM 841 C C . ARG A 1 106 ? 0.898 6.579 3.951 1.00 95.06 106 ARG A C 1
ATOM 843 O O . ARG A 1 106 ? 0.577 5.881 4.907 1.00 95.06 106 ARG A O 1
ATOM 850 N N . HIS A 1 107 ? 0.659 7.883 3.902 1.00 94.38 107 HIS A N 1
ATOM 851 C CA . HIS A 1 107 ? -0.057 8.554 4.968 1.00 94.38 107 HIS A CA 1
ATOM 852 C C . HIS A 1 107 ? -1.497 8.038 5.082 1.00 94.38 107 HIS A C 1
ATOM 854 O O . HIS A 1 107 ? -1.924 7.732 6.191 1.00 94.38 107 HIS A O 1
ATOM 860 N N . LEU A 1 108 ? -2.209 7.858 3.966 1.00 95.75 108 LEU A N 1
ATOM 861 C CA . LEU A 1 108 ? -3.584 7.357 3.947 1.00 95.75 108 LEU A CA 1
ATOM 862 C C . LEU A 1 108 ? -3.678 5.969 4.584 1.00 95.75 108 LEU A C 1
ATOM 864 O O . LEU A 1 108 ? -4.507 5.734 5.462 1.00 95.75 108 LEU A O 1
ATOM 868 N N . THR A 1 109 ? -2.765 5.079 4.198 1.00 97.38 109 THR A N 1
ATOM 869 C CA . THR A 1 109 ? -2.694 3.721 4.749 1.00 97.38 109 THR A CA 1
ATOM 870 C C . THR A 1 109 ? -2.368 3.747 6.243 1.00 97.38 109 THR A C 1
ATOM 872 O O . THR A 1 109 ? -3.028 3.089 7.043 1.00 97.38 109 THR A O 1
ATOM 875 N N . ASN A 1 110 ? -1.411 4.583 6.656 1.00 96.75 110 ASN A N 1
ATOM 876 C CA . ASN A 1 110 ? -1.072 4.750 8.068 1.00 96.75 110 ASN A CA 1
ATOM 877 C C . ASN A 1 110 ? -2.229 5.329 8.894 1.00 96.75 110 ASN A C 1
ATOM 879 O O . ASN A 1 110 ? -2.343 5.007 10.075 1.00 96.75 110 ASN A O 1
ATOM 883 N N . ARG A 1 111 ? -3.103 6.160 8.309 1.00 96.75 111 ARG A N 1
ATOM 884 C CA . ARG A 1 111 ? -4.314 6.631 8.996 1.00 96.75 111 ARG A CA 1
ATOM 885 C C . ARG A 1 111 ? -5.284 5.481 9.255 1.00 96.75 111 ARG A C 1
ATOM 887 O O . ARG A 1 111 ? -5.778 5.394 10.377 1.00 96.75 111 ARG A O 1
ATOM 894 N N . MET A 1 112 ? -5.463 4.571 8.294 1.00 97.75 112 MET A N 1
ATOM 895 C CA . MET A 1 112 ? -6.253 3.347 8.486 1.00 97.75 112 MET A CA 1
ATOM 896 C C . MET A 1 112 ? -5.689 2.478 9.623 1.00 97.75 112 MET A C 1
ATOM 898 O O . MET A 1 112 ? -6.418 2.113 10.544 1.00 97.75 112 MET A O 1
ATOM 902 N N . LEU A 1 113 ? -4.372 2.252 9.634 1.00 97.94 113 LEU A N 1
ATOM 903 C CA . LEU A 1 113 ? -3.695 1.542 10.727 1.00 97.94 113 LEU A CA 1
ATOM 904 C C . LEU A 1 113 ? -3.867 2.257 12.078 1.00 97.94 113 LEU A C 1
ATOM 906 O O . LEU A 1 113 ? -4.105 1.619 13.102 1.00 97.94 113 LEU A O 1
ATOM 910 N N . SER A 1 114 ? -3.796 3.592 12.098 1.00 96.75 114 SER A N 1
ATOM 911 C CA . SER A 1 114 ? -3.884 4.381 13.336 1.00 96.75 114 SER A CA 1
ATOM 912 C C . SER A 1 114 ? -5.245 4.314 14.030 1.00 96.75 114 SER A C 1
ATOM 914 O O . SER A 1 114 ? -5.316 4.527 15.239 1.00 96.75 114 SER A O 1
ATOM 916 N N . ILE A 1 115 ? -6.312 4.004 13.286 1.00 96.62 115 ILE A N 1
ATOM 917 C CA . ILE A 1 115 ? -7.659 3.803 13.840 1.00 96.62 115 ILE A CA 1
ATOM 918 C C . ILE A 1 115 ? -7.934 2.332 14.206 1.00 96.62 115 ILE A C 1
ATOM 920 O O . ILE A 1 115 ? -9.055 1.997 14.579 1.00 96.62 115 ILE A O 1
ATOM 924 N N . GLY A 1 116 ? -6.914 1.465 14.141 1.00 96.75 116 GLY A N 1
ATOM 925 C CA . GLY A 1 116 ? -6.960 0.080 14.621 1.00 96.75 116 GLY A CA 1
ATOM 926 C C . GLY A 1 116 ? -7.385 -0.963 13.586 1.00 96.75 116 GLY A C 1
ATOM 927 O O . GLY A 1 116 ? -7.617 -2.112 13.964 1.00 96.75 116 GLY A O 1
ATOM 928 N N . TYR A 1 117 ? -7.484 -0.588 12.308 1.00 98.31 117 TYR A N 1
ATOM 929 C CA . TYR A 1 117 ? -7.811 -1.513 11.221 1.00 98.31 117 TYR A CA 1
ATOM 930 C C . TYR A 1 117 ? -6.549 -2.039 10.550 1.00 98.31 117 TYR A C 1
ATOM 932 O O . TYR A 1 117 ? -5.560 -1.325 10.416 1.00 98.31 117 TYR A O 1
ATOM 940 N N . ALA A 1 118 ? -6.607 -3.293 10.126 1.00 98.25 118 ALA A N 1
ATOM 941 C CA . ALA A 1 118 ? -5.535 -3.972 9.420 1.00 98.25 118 ALA A CA 1
ATOM 942 C C . ALA A 1 118 ? -5.532 -3.607 7.927 1.00 98.25 118 ALA A C 1
ATOM 944 O O . ALA A 1 118 ? -6.571 -3.231 7.366 1.00 98.25 118 ALA A O 1
ATOM 945 N N . THR A 1 119 ? -4.358 -3.711 7.305 1.00 97.06 119 THR A N 1
ATOM 946 C CA . THR A 1 119 ? -4.108 -3.368 5.897 1.00 97.06 119 THR A CA 1
ATOM 947 C C . THR A 1 119 ? -3.151 -4.335 5.221 1.00 97.06 119 THR A C 1
ATOM 949 O O . THR A 1 119 ? -2.273 -4.899 5.920 1.00 97.06 119 THR A O 1
#

Organism: Xenopus laevis (NCBI:txid8355)

pLDDT: mean 95.75, std 2.64, range [85.44, 98.38]

=== Feature glossary ===
Legend for the data blocks above and below:

— What the protein is —

The amino-acid sequence is the protein's primary structure: the linear order of residues from the N-terminus to the C-terminus, written in one-letter code. Everything else here — the 3D coordinates, the secondary structure, the domain annotations — is ultimately a consequence of this string.

Functional annotations link the protein to curated databases. InterPro entries identify conserved domains and families by matching the sequence against member-database signatures (Pfam, PROSITE, CDD, …). Gene Ontology (GO) terms describe molecular function, biological process, and cellular component in a controlled vocabulary. CATH places the structure in a hierarchical fold classification (Class/Architecture/Topology/Homologous-superfamily). The organism is the source species.

— Where its atoms are —

Atomic coordinates in PDBx/mmCIF format — the same representation the Protein Data Bank distributes. Each line of the _atom_site loop places one backbone atom in Cartesian space (units: ångströms, origin: arbitrary).

The six renders are orthographic views along the three Cartesian axes in both directions. Representation (cartoon, sticks, or surface) and color scheme (sequence-rainbow or by-chain) vary across proteins so the training set covers all the common visualization conventions.

— Local backbone conformation —

Eight-state secondary structure (DSSP): H is the canonical α-helix, G the tighter 3₁₀-helix, I the wider π-helix; E/B are β-structure, T and S are turns and bends, and '-' is everything else. DSSP derives these from the pattern of main-chain N–H···O=C hydrogen bonds, not from the sequence.

Three-state secondary structure (P-SEA) collapses the eight DSSP classes into helix (a), strand (b), and coil (c). P-SEA assigns these from Cα geometry alone — distances and angles — without requiring backbone oxygens, so it works on any Cα trace.

φ (phi) and ψ (psi) are the two rotatable backbone dihedrals per residue: φ is the C(i-1)–N–Cα–C torsion, ψ is the N–Cα–C–N(i+1) torsion, both in degrees on (−180°, 180°]. α-helical residues cluster near (−60°, −45°); β-strand residues near (−120°, +130°). A Ramachandran plot is simply a scatter of (φ, ψ) for every residue.

— Global shape and packing —

The geometric summary reports three shape descriptors. Rg (radius of gyration) measures how spread out the Cα atoms are about their centre of mass; compact globular proteins have small Rg, elongated or unfolded ones large. Cα contacts (<8 Å, |i−j|>4) count long-range residue pairs in spatial proximity — high for tightly packed folds, near zero for rods or random coil. The bounding-box extents give the protein's footprint along x, y, z in Å.

SASA measures how much of the protein is reachable by solvent. It is computed by rolling a water-sized probe over the atomic surface and summing the exposed area (Å²). Per-residue SASA distinguishes core (buried, low SASA) from surface (exposed, high SASA) residues; total SASA is a whole-molecule size measure.

Plot images: a contact map (which residues are close in 3D, as an N×N binary image), a Ramachandran scatter (backbone torsion angles, revealing secondary-structure composition at a glance), and — for AlphaFold structures — a PAE heatmap (pairwise prediction confidence).

— Structural neighborhood —

A 3Di character summarizes, for each residue, the relative orientation of the Cα frame of its nearest spatial neighbor. Because it encodes fold topology rather than chemistry, 3Di alignments detect remote structural similarity that sequence alignment misses.

The Foldseek neighbor list gives the closest experimentally determined structures in the PDB, ranked by structural alignment. TM-score near 1 means near-identical fold; near 0.3 means only rough topology match. This is how one finds what a novel AlphaFold prediction most resembles in the solved-structure universe.

— Confidence and disorder —

For AlphaFold models, the B-factor field carries pLDDT — the model's own estimate of local accuracy on a 0–100 scale. Regions with pLDDT<50 should be treated as essentially unmodeled; they often correspond to intrinsically disordered segments.

Crystallographic B-factors measure how much each atom's electron density is smeared out, in Å². They rise in mobile loops and surface residues and fall in the buried interior. In AlphaFold models this column is repurposed to hold pLDDT instead.

Predicted Aligned Error (PAE) is an AlphaFold confidence matrix: entry (i, j) is the expected error in the position of residue j, in ångströms, when the prediction is superimposed on the true structure at residue i. Low PAE within a block of residues means that block is internally rigid and well-predicted; high PAE between two blocks means their relative placement is uncertain even if each block individuall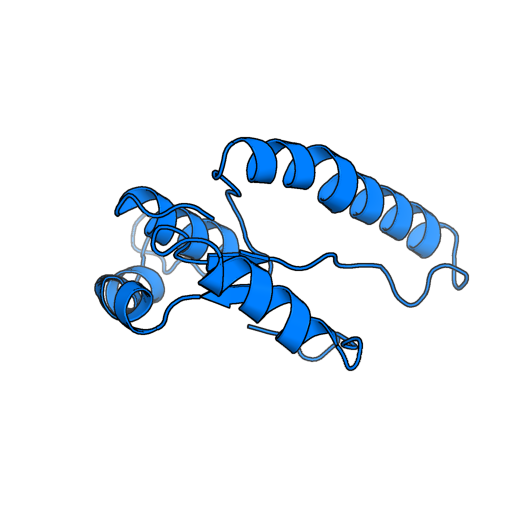y is confident.